Protein AF-A0A662SHV4-F1 (afdb_monomer)

Mean predicted aligned error: 4.98 Å

Secondary structure (DSSP, 8-state):
--HHHHHHHHHHHHHHHHHHHHHHHHHHHHHHHHHHHHHHHHHHHHHHHTT---HHHHHHHHHHHHHHHHHHHHHHHHHHHHHHHHHHHHHHHHHHHHHHHHTT-

pLDDT: mean 92.91, std 10.61, range [48.28, 98.62]

Sequence (105 aa):
MSGDFEVEVKKFEARFERFMDKEKDFTQALEKCVRELKEICSELNKMRAEASQSEQKIVELRLRVLKAFNNIFLKESEVEHEKSHLLESYGLLLLALEESFKLKQ

Radius of gyration: 23.52 Å; Cα contacts (8 Å, |Δi|>4): 52; chains: 1; bounding box: 50×15×68 Å

Structure (mmCIF, N/CA/C/O backbone):
data_AF-A0A662SHV4-F1
#
_entry.id   AF-A0A662SHV4-F1
#
loop_
_atom_site.group_PDB
_atom_site.id
_atom_site.type_symbol
_atom_site.label_atom_id
_atom_site.label_alt_id
_atom_site.label_comp_id
_atom_site.label_asym_id
_atom_site.label_entity_id
_atom_site.label_seq_id
_atom_site.pdbx_PDB_ins_code
_atom_site.Cartn_x
_atom_site.Cartn_y
_atom_site.Cartn_z
_atom_site.occupancy
_atom_site.B_iso_or_equiv
_atom_site.auth_seq_id
_atom_site.auth_comp_id
_atom_site.auth_asym_id
_atom_site.auth_atom_id
_atom_site.pdbx_PDB_model_num
ATOM 1 N N . MET A 1 1 ? 25.060 -1.638 -30.914 1.00 48.28 1 MET A N 1
ATOM 2 C CA . MET A 1 1 ? 24.620 -2.317 -29.679 1.00 48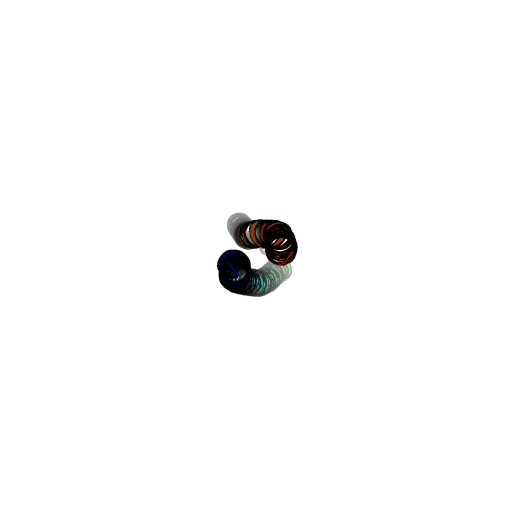.28 1 MET A CA 1
ATOM 3 C C . MET A 1 1 ? 23.323 -1.678 -29.211 1.00 48.28 1 MET A C 1
ATOM 5 O O . MET A 1 1 ? 23.347 -0.727 -28.456 1.00 48.28 1 MET A O 1
ATOM 9 N N . SER A 1 2 ? 22.186 -2.164 -29.702 1.00 50.41 2 SER A N 1
ATOM 10 C CA . SER A 1 2 ? 20.843 -1.786 -29.231 1.00 50.41 2 SER A CA 1
ATOM 11 C C . SER A 1 2 ? 20.444 -2.492 -27.922 1.00 50.41 2 SER A C 1
ATOM 13 O O . SER A 1 2 ? 19.294 -2.399 -27.511 1.00 50.41 2 SER A O 1
ATOM 15 N N . GLY A 1 3 ? 21.371 -3.242 -27.310 1.00 59.19 3 GLY A N 1
ATOM 16 C CA . GLY A 1 3 ? 21.105 -4.123 -26.173 1.00 59.19 3 GLY A CA 1
ATOM 17 C C . GLY A 1 3 ? 20.898 -3.386 -24.855 1.00 59.19 3 GLY A C 1
ATOM 18 O O . GLY A 1 3 ? 20.105 -3.848 -24.046 1.00 59.19 3 GLY A O 1
ATOM 19 N N . ASP A 1 4 ? 21.533 -2.229 -24.658 1.00 79.19 4 ASP A N 1
ATOM 20 C CA . ASP A 1 4 ? 21.484 -1.543 -23.361 1.00 79.19 4 ASP A CA 1
ATOM 21 C C . ASP A 1 4 ? 20.103 -0.938 -23.080 1.00 79.19 4 ASP A C 1
ATOM 23 O O . ASP A 1 4 ? 19.572 -1.112 -21.987 1.00 79.19 4 ASP A O 1
ATOM 27 N N . PHE A 1 5 ? 19.445 -0.341 -24.081 1.00 92.38 5 PHE A N 1
ATOM 28 C CA . PHE A 1 5 ? 18.088 0.184 -23.896 1.00 92.38 5 PHE A CA 1
ATOM 29 C C . PHE A 1 5 ? 17.055 -0.927 -23.662 1.00 92.38 5 PHE A C 1
ATOM 31 O O . PHE A 1 5 ? 16.245 -0.825 -22.747 1.00 92.38 5 PHE A O 1
ATOM 38 N N . GLU A 1 6 ? 17.096 -2.019 -24.435 1.00 94.38 6 GLU A N 1
ATOM 39 C CA . GLU A 1 6 ? 16.171 -3.145 -24.232 1.00 94.38 6 GLU A CA 1
ATOM 40 C C . GLU A 1 6 ? 16.377 -3.815 -22.860 1.00 94.38 6 GLU A C 1
ATOM 42 O O . GLU A 1 6 ? 15.415 -4.235 -22.215 1.00 94.38 6 GLU A O 1
ATOM 47 N N . VAL A 1 7 ? 17.625 -3.888 -22.382 1.00 94.56 7 VAL A N 1
ATOM 48 C CA . VAL A 1 7 ? 17.947 -4.388 -21.039 1.00 94.56 7 VAL A CA 1
ATOM 49 C C . VAL A 1 7 ? 17.380 -3.471 -19.957 1.00 94.56 7 VAL A C 1
ATOM 51 O O . VAL A 1 7 ? 16.758 -3.971 -19.018 1.00 94.56 7 VAL A O 1
ATOM 54 N N . GLU A 1 8 ? 17.550 -2.153 -20.078 1.00 95.94 8 GLU A N 1
ATOM 55 C CA . GLU A 1 8 ? 16.984 -1.208 -19.110 1.00 95.94 8 GLU A CA 1
ATOM 56 C C . GLU A 1 8 ? 15.447 -1.210 -19.126 1.00 95.94 8 GLU A C 1
ATOM 58 O O . GLU A 1 8 ? 14.836 -1.144 -18.059 1.00 95.94 8 GLU A O 1
ATOM 63 N N . VAL A 1 9 ? 14.805 -1.407 -20.286 1.00 97.06 9 VAL A N 1
ATOM 64 C CA . VAL A 1 9 ? 13.344 -1.606 -20.374 1.00 97.06 9 VAL A CA 1
ATOM 65 C C . VAL A 1 9 ? 12.907 -2.844 -19.586 1.00 97.06 9 VAL A C 1
ATOM 67 O O . VAL A 1 9 ? 12.021 -2.736 -18.743 1.00 97.06 9 VAL A O 1
ATOM 70 N N . LYS A 1 10 ? 13.569 -3.995 -19.759 1.00 96.94 10 LYS A N 1
ATOM 71 C CA . LYS A 1 10 ? 13.236 -5.221 -19.000 1.00 96.94 10 LYS A CA 1
ATOM 72 C C . LYS A 1 10 ? 13.439 -5.056 -17.492 1.00 96.94 10 LYS A C 1
ATOM 74 O O . LYS A 1 10 ? 12.663 -5.574 -16.690 1.00 96.94 10 LYS A O 1
ATOM 79 N N . LYS A 1 11 ? 14.484 -4.332 -17.074 1.00 96.25 11 LYS A N 1
ATOM 80 C CA . LYS A 1 11 ? 14.708 -4.013 -15.652 1.00 96.25 11 LYS A CA 1
ATOM 81 C C . LYS A 1 11 ? 13.610 -3.107 -15.105 1.00 96.25 11 LYS A C 1
ATOM 83 O O . LYS A 1 11 ? 13.161 -3.327 -13.978 1.00 96.25 11 LYS A O 1
ATOM 88 N N . PHE A 1 12 ? 13.191 -2.112 -15.885 1.00 97.69 12 PHE A N 1
ATOM 89 C CA . PHE A 1 12 ? 12.087 -1.229 -15.536 1.00 97.69 12 PHE A CA 1
ATOM 90 C C . PHE A 1 12 ? 10.779 -2.005 -15.370 1.00 97.69 12 PHE A C 1
ATOM 92 O O . PHE A 1 12 ? 10.136 -1.856 -14.336 1.00 97.69 12 PHE A O 1
ATOM 99 N N . GLU A 1 13 ? 10.433 -2.883 -16.315 1.00 98.25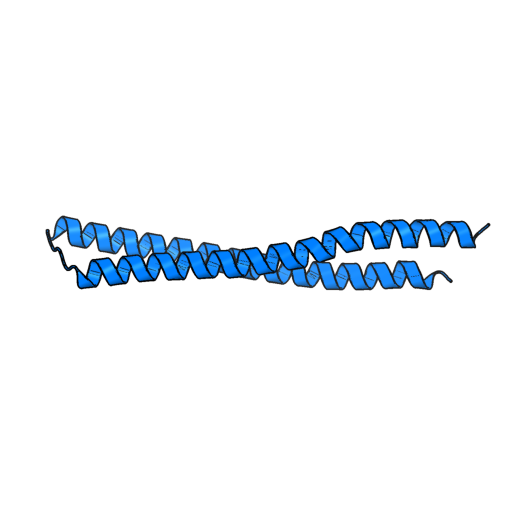 13 GLU A N 1
ATOM 100 C CA . GLU A 1 13 ? 9.249 -3.749 -16.228 1.00 98.25 13 GLU A CA 1
ATOM 101 C C . GLU A 1 13 ? 9.254 -4.562 -14.927 1.00 98.25 13 GLU A C 1
ATOM 103 O O . GLU A 1 13 ? 8.305 -4.494 -14.148 1.00 98.25 13 GLU A O 1
ATOM 108 N N . ALA A 1 14 ? 10.369 -5.229 -14.611 1.00 97.88 14 ALA A N 1
ATOM 109 C CA . ALA A 1 14 ? 10.485 -6.011 -13.381 1.00 97.88 14 ALA A CA 1
ATOM 110 C C . ALA A 1 14 ? 10.391 -5.155 -12.100 1.00 97.88 14 ALA A C 1
ATOM 112 O O . ALA A 1 14 ? 9.887 -5.617 -11.076 1.00 97.88 14 ALA A O 1
ATOM 113 N N . ARG A 1 15 ? 10.912 -3.919 -12.115 1.00 98.06 15 ARG A N 1
ATOM 114 C CA . ARG A 1 15 ? 10.772 -2.963 -10.997 1.00 98.06 15 ARG A CA 1
ATOM 115 C C . 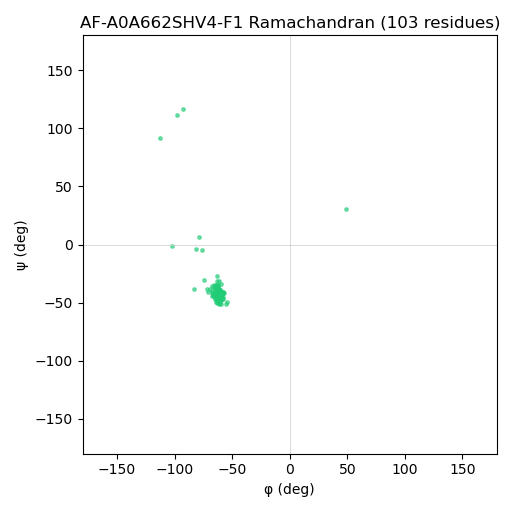ARG A 1 15 ? 9.326 -2.478 -10.867 1.00 98.06 15 ARG A C 1
ATOM 117 O O . ARG A 1 15 ? 8.833 -2.346 -9.751 1.00 98.06 15 ARG A O 1
ATOM 124 N N . PHE A 1 16 ? 8.641 -2.259 -11.987 1.00 98.44 16 PHE A N 1
ATOM 125 C CA . PHE A 1 16 ? 7.249 -1.818 -12.020 1.00 98.44 16 PHE A CA 1
ATOM 126 C C . PHE A 1 16 ? 6.303 -2.887 -11.484 1.00 98.44 16 PHE A C 1
ATOM 128 O O . PHE A 1 16 ? 5.456 -2.579 -10.650 1.00 98.44 16 PHE A O 1
ATOM 135 N N . GLU A 1 17 ? 6.500 -4.146 -11.872 1.00 98.44 17 GLU A N 1
ATOM 136 C CA . GLU A 1 17 ? 5.740 -5.270 -11.318 1.00 98.44 17 GLU A CA 1
ATOM 137 C C . GLU A 1 17 ? 5.900 -5.365 -9.795 1.00 98.44 17 GLU A C 1
ATOM 139 O O . GLU A 1 17 ? 4.903 -5.423 -9.077 1.00 98.44 17 GLU A O 1
ATOM 144 N N . ARG A 1 18 ? 7.136 -5.271 -9.279 1.00 98.38 18 ARG A N 1
ATOM 145 C CA . ARG A 1 18 ? 7.378 -5.279 -7.825 1.00 98.38 18 ARG A CA 1
ATOM 146 C C . ARG A 1 18 ? 6.701 -4.118 -7.107 1.00 98.38 18 ARG A C 1
ATOM 148 O O . ARG A 1 18 ? 6.098 -4.332 -6.060 1.00 98.38 18 ARG A O 1
ATOM 155 N N . PHE A 1 19 ? 6.780 -2.908 -7.658 1.00 98.56 19 PHE A N 1
ATOM 156 C CA . PHE A 1 19 ? 6.084 -1.750 -7.101 1.00 98.56 19 PHE A CA 1
ATOM 157 C C . PHE A 1 19 ? 4.570 -1.985 -7.032 1.00 98.56 19 PHE A C 1
ATOM 159 O O . PHE A 1 19 ? 3.968 -1.770 -5.982 1.00 98.56 19 PHE A O 1
ATOM 166 N N . MET A 1 20 ? 3.965 -2.489 -8.111 1.00 98.62 20 MET A N 1
ATOM 167 C CA . MET A 1 20 ? 2.530 -2.781 -8.158 1.00 98.62 20 MET A CA 1
ATOM 168 C C . MET A 1 20 ? 2.117 -3.851 -7.140 1.00 98.62 20 MET A C 1
ATOM 170 O O . MET A 1 20 ? 1.073 -3.714 -6.497 1.00 98.62 20 MET A O 1
ATOM 174 N N . ASP A 1 21 ? 2.938 -4.884 -6.946 1.00 98.50 21 ASP A N 1
ATOM 175 C CA . ASP A 1 21 ? 2.705 -5.896 -5.913 1.00 98.50 21 ASP A CA 1
ATOM 176 C C . ASP A 1 21 ? 2.747 -5.286 -4.504 1.00 98.50 21 ASP A C 1
ATOM 178 O O . ASP A 1 21 ? 1.873 -5.563 -3.678 1.00 98.50 21 ASP A O 1
ATOM 182 N N . LYS A 1 22 ? 3.709 -4.395 -4.228 1.00 98.50 22 LYS A N 1
ATOM 183 C CA . LYS A 1 22 ? 3.802 -3.700 -2.935 1.00 98.50 22 LYS A CA 1
ATOM 184 C C . LYS A 1 22 ? 2.660 -2.721 -2.695 1.00 98.50 22 LYS A C 1
ATOM 186 O O . LYS A 1 22 ? 2.124 -2.689 -1.589 1.00 98.50 22 LYS A O 1
ATOM 191 N N . GLU A 1 23 ? 2.235 -1.980 -3.713 1.00 98.44 23 GLU A N 1
ATOM 192 C CA . GLU A 1 23 ? 1.059 -1.100 -3.645 1.00 98.44 23 GLU A CA 1
ATOM 193 C C . GLU A 1 23 ? -0.220 -1.886 -3.335 1.00 98.44 23 GLU A C 1
ATOM 195 O O . GLU A 1 23 ? -1.061 -1.467 -2.530 1.00 98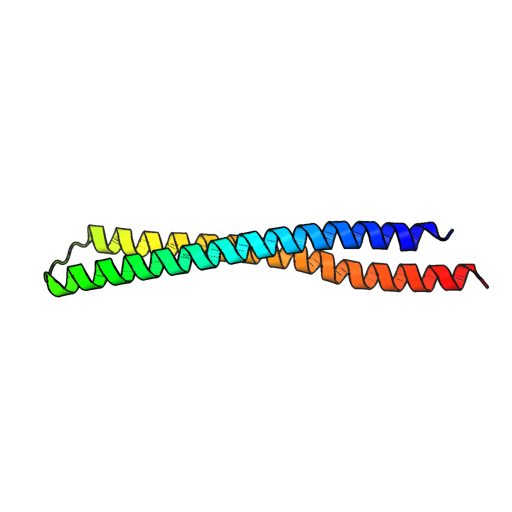.44 23 GLU A O 1
ATOM 200 N N . LYS A 1 24 ? -0.361 -3.080 -3.920 1.00 98.62 24 LYS A N 1
ATOM 201 C CA . LYS A 1 24 ? -1.476 -3.982 -3.623 1.00 98.62 24 LYS A CA 1
ATOM 202 C C . LYS A 1 24 ? -1.435 -4.471 -2.174 1.00 98.62 24 LYS A C 1
ATOM 204 O O . LYS A 1 24 ? -2.464 -4.412 -1.496 1.00 98.62 24 LYS A O 1
ATOM 209 N N . ASP A 1 25 ? -0.276 -4.911 -1.686 1.00 98.38 25 ASP A N 1
ATOM 210 C CA . ASP A 1 25 ? -0.090 -5.316 -0.284 1.00 98.38 25 ASP A CA 1
ATOM 211 C C . ASP A 1 25 ? -0.415 -4.166 0.685 1.00 98.38 25 ASP A C 1
ATOM 213 O O . ASP A 1 25 ? -1.088 -4.363 1.703 1.00 98.38 25 ASP A O 1
ATOM 217 N N . PHE A 1 26 ? 0.024 -2.948 0.359 1.00 98.62 26 PHE A N 1
ATOM 218 C CA . PHE A 1 26 ? -0.262 -1.743 1.132 1.00 98.62 26 PHE A CA 1
ATOM 219 C C . PHE A 1 26 ? -1.758 -1.416 1.159 1.00 98.62 26 PHE A C 1
ATOM 221 O O . PHE A 1 26 ? -2.329 -1.210 2.234 1.00 98.62 26 PHE A O 1
ATOM 228 N N . THR A 1 27 ? -2.425 -1.469 0.006 1.00 98.56 27 THR A N 1
ATOM 229 C CA . THR A 1 27 ? -3.876 -1.262 -0.099 1.00 98.56 27 THR A CA 1
ATOM 230 C C . THR A 1 27 ? -4.641 -2.269 0.764 1.00 98.56 27 THR A C 1
ATOM 232 O O . THR A 1 27 ? -5.521 -1.893 1.539 1.00 98.56 27 THR A O 1
ATOM 235 N N . GLN A 1 28 ? -4.261 -3.549 0.720 1.00 98.38 28 GLN A N 1
ATOM 236 C CA . GLN A 1 28 ? -4.869 -4.585 1.561 1.00 98.38 28 GLN A CA 1
ATOM 237 C C . GLN A 1 28 ? -4.636 -4.339 3.060 1.00 98.38 28 GLN A C 1
ATOM 239 O O . GLN A 1 28 ? -5.534 -4.570 3.880 1.00 98.38 28 GLN A O 1
ATOM 244 N N . ALA A 1 29 ? -3.449 -3.853 3.438 1.00 98.19 29 ALA A N 1
ATOM 245 C CA . ALA A 1 29 ? -3.140 -3.477 4.814 1.00 98.19 29 ALA A CA 1
ATOM 246 C C . ALA A 1 29 ? -4.002 -2.297 5.296 1.00 98.19 29 ALA A C 1
ATOM 248 O O . ALA A 1 29 ? -4.526 -2.348 6.414 1.00 98.19 29 ALA A O 1
ATOM 249 N N . LEU A 1 30 ? -4.215 -1.280 4.452 1.00 98.44 30 LEU A N 1
ATOM 250 C CA . LEU A 1 30 ? -5.112 -0.156 4.734 1.00 98.44 30 LEU A CA 1
ATOM 251 C C . LEU A 1 30 ? -6.557 -0.621 4.927 1.00 98.44 30 LEU A C 1
ATOM 253 O O . LEU A 1 30 ? -7.186 -0.284 5.931 1.00 98.44 30 LEU A O 1
ATOM 257 N N . GLU A 1 31 ? -7.077 -1.445 4.018 1.00 98.31 31 GLU A N 1
ATOM 258 C CA . GLU A 1 31 ? -8.431 -1.993 4.134 1.00 98.31 31 GLU A CA 1
ATOM 259 C C . GLU A 1 31 ? -8.622 -2.784 5.433 1.00 98.31 31 GLU A C 1
ATOM 261 O O . GLU A 1 31 ? -9.655 -2.665 6.102 1.00 98.31 31 GLU A O 1
ATOM 266 N N . LYS A 1 32 ? -7.623 -3.590 5.811 1.00 97.19 32 LYS A N 1
ATOM 267 C CA . LYS A 1 32 ? -7.638 -4.337 7.071 1.00 97.19 32 LYS A CA 1
ATOM 268 C C . LYS A 1 32 ? -7.634 -3.398 8.275 1.00 97.19 32 LYS A C 1
ATOM 270 O O . LYS A 1 32 ? -8.449 -3.596 9.172 1.00 97.19 32 LYS A O 1
ATOM 275 N N . CYS A 1 33 ? -6.793 -2.367 8.277 1.00 97.94 33 CYS A N 1
ATOM 276 C CA . CYS A 1 33 ? -6.775 -1.372 9.346 1.00 97.94 33 CYS A CA 1
ATOM 277 C C . CYS A 1 33 ? -8.130 -0.665 9.484 1.00 97.94 33 CYS A C 1
ATOM 279 O O . CYS A 1 33 ? -8.653 -0.553 10.589 1.00 97.94 33 CYS A O 1
ATOM 281 N N . VAL A 1 34 ? -8.766 -0.269 8.376 1.00 98.19 34 VAL A N 1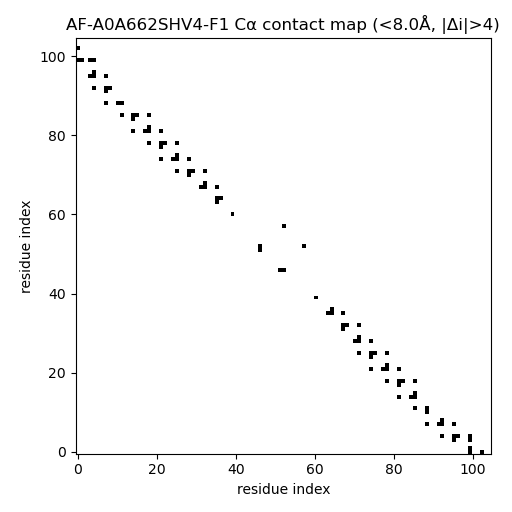
ATOM 282 C CA . VAL A 1 34 ? -10.107 0.340 8.410 1.00 98.19 34 VAL A CA 1
ATOM 283 C C . VAL A 1 34 ? -11.133 -0.601 9.048 1.00 98.19 34 VAL A C 1
ATOM 285 O O . VAL A 1 34 ? -11.968 -0.147 9.833 1.00 98.19 34 VAL A O 1
ATOM 288 N N . ARG A 1 35 ? -11.086 -1.905 8.742 1.00 97.75 35 ARG A N 1
ATOM 289 C CA . ARG A 1 35 ? -11.950 -2.901 9.400 1.00 97.75 35 ARG A CA 1
ATOM 290 C C . ARG A 1 35 ? -11.668 -2.989 10.901 1.00 97.75 35 ARG A C 1
ATOM 292 O O . ARG A 1 35 ? -12.607 -2.890 11.685 1.00 97.75 35 ARG A O 1
ATOM 299 N N . GLU A 1 36 ? -10.401 -3.080 11.298 1.00 96.88 36 GLU A N 1
ATOM 300 C CA . GLU A 1 36 ? -10.008 -3.132 12.713 1.00 96.88 36 GLU A CA 1
ATOM 301 C C . GLU A 1 36 ? -10.442 -1.874 13.480 1.00 96.88 36 GLU A C 1
ATOM 303 O O . GLU A 1 36 ? -10.989 -1.978 14.576 1.00 96.88 36 GLU A O 1
ATOM 308 N N . LEU A 1 37 ? -10.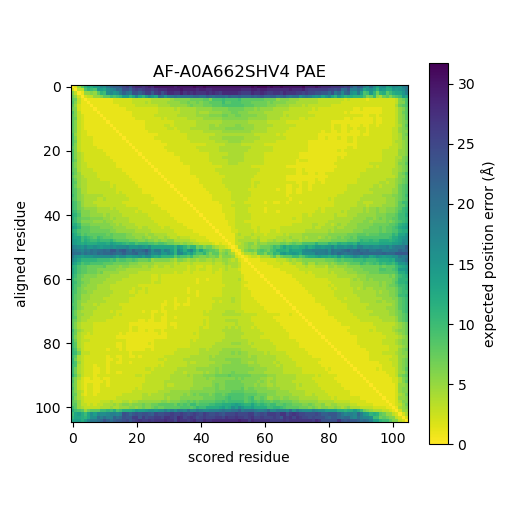288 -0.682 12.898 1.00 97.44 37 LEU A N 1
ATOM 309 C CA . LEU A 1 37 ? -10.737 0.567 13.515 1.00 97.44 37 LEU A CA 1
ATOM 310 C C . LEU A 1 37 ? -12.260 0.609 13.688 1.00 97.44 37 LEU A C 1
ATOM 312 O O . LEU A 1 37 ? -12.740 1.046 14.733 1.00 97.44 37 LEU A O 1
ATOM 316 N N . LYS A 1 38 ? -13.032 0.112 12.712 1.00 97.94 38 LYS A N 1
ATOM 317 C CA . LYS A 1 38 ? -14.498 0.004 12.832 1.00 97.94 38 LYS A CA 1
ATOM 318 C C . LYS A 1 38 ? -14.914 -0.936 13.964 1.00 97.94 38 LYS A C 1
ATOM 320 O O . LYS A 1 38 ? -15.827 -0.604 14.722 1.00 97.94 38 LYS A O 1
ATOM 325 N N . GLU A 1 39 ? -14.244 -2.078 14.105 1.00 97.19 39 GLU A N 1
ATOM 326 C CA . GLU A 1 39 ? -14.475 -3.008 15.217 1.00 97.19 39 GLU A CA 1
ATOM 327 C C . GLU A 1 39 ? -14.162 -2.353 16.565 1.00 97.19 39 GLU A C 1
ATOM 329 O O . GLU A 1 39 ? -14.993 -2.382 17.473 1.00 97.19 39 GLU A O 1
ATOM 334 N N . ILE A 1 40 ? -13.016 -1.676 16.669 1.00 95.88 40 ILE A N 1
ATOM 335 C CA . ILE A 1 40 ? -12.605 -0.948 17.875 1.00 95.88 40 ILE A CA 1
ATOM 336 C C . ILE A 1 40 ? -13.628 0.139 18.230 1.00 95.88 40 ILE A C 1
ATOM 338 O O . ILE A 1 40 ? -14.026 0.248 19.389 1.00 95.88 40 ILE A O 1
ATOM 342 N N . CYS A 1 41 ? -14.128 0.902 17.251 1.00 95.44 41 CYS A N 1
ATOM 343 C CA . CYS A 1 41 ? -15.213 1.861 17.471 1.00 95.44 41 CYS A CA 1
ATOM 344 C C . CYS A 1 41 ? -16.480 1.184 18.013 1.00 95.44 41 CYS A C 1
ATOM 346 O O . CYS A 1 41 ? -17.104 1.704 18.940 1.00 95.44 41 CYS A O 1
ATOM 348 N N . SER A 1 42 ? -16.859 0.021 17.473 1.00 95.56 42 SER A N 1
ATOM 349 C CA . SER A 1 42 ? -18.006 -0.732 17.986 1.00 95.56 42 SER A CA 1
ATOM 350 C C . SER A 1 42 ? -17.794 -1.191 19.429 1.00 95.56 42 SER A C 1
ATOM 352 O O . SER A 1 42 ? -18.740 -1.139 20.215 1.00 95.56 42 SER A O 1
ATOM 354 N N . GLU A 1 43 ? -16.595 -1.645 19.786 1.00 94.31 43 GLU A N 1
ATOM 355 C CA . GLU A 1 43 ? -16.276 -2.072 21.150 1.00 94.31 43 GLU A CA 1
ATOM 356 C C . GLU A 1 43 ? -16.297 -0.900 22.135 1.00 94.31 43 GLU A C 1
ATOM 358 O O . GLU A 1 43 ? -16.913 -1.005 23.196 1.00 94.31 43 GLU A O 1
ATOM 363 N N . LEU A 1 44 ? -15.716 0.243 21.759 1.00 92.38 44 LEU A N 1
ATOM 364 C CA . LEU A 1 44 ? -15.746 1.466 22.565 1.00 92.38 44 LEU A CA 1
ATOM 365 C C . LEU A 1 44 ? -17.178 1.965 22.801 1.00 92.38 44 LEU A C 1
ATOM 367 O O . LEU A 1 44 ? -17.506 2.402 23.906 1.00 92.38 44 LEU A O 1
ATOM 371 N N . ASN A 1 45 ? -18.045 1.878 21.789 1.00 93.06 45 ASN A N 1
ATOM 372 C CA . ASN A 1 45 ? -19.452 2.256 21.921 1.00 93.06 45 ASN A CA 1
ATOM 373 C C . ASN A 1 45 ? -20.205 1.345 22.899 1.00 93.06 45 ASN A C 1
ATOM 375 O O . ASN A 1 45 ? -20.978 1.849 23.713 1.00 93.06 45 ASN A O 1
ATOM 379 N N . LYS A 1 46 ? -19.952 0.028 22.869 1.00 92.62 46 LYS A N 1
ATOM 380 C CA . LYS A 1 46 ? -20.535 -0.921 23.835 1.00 92.62 46 LYS A CA 1
ATOM 381 C C . LYS A 1 46 ? -20.077 -0.621 25.259 1.00 92.62 46 LYS A C 1
ATOM 383 O O . LYS A 1 46 ? -20.914 -0.473 26.141 1.00 92.62 46 LYS A O 1
ATOM 388 N N . MET A 1 47 ? -18.774 -0.418 25.458 1.00 91.75 47 MET A N 1
ATOM 389 C CA . MET A 1 47 ? -18.222 -0.065 26.772 1.00 91.75 47 MET A CA 1
ATOM 390 C C . MET A 1 47 ? -18.841 1.221 27.333 1.00 91.75 47 MET A C 1
ATOM 392 O O . MET A 1 47 ? -19.177 1.297 28.512 1.00 91.75 47 MET A O 1
ATOM 396 N N . ARG A 1 48 ? -19.052 2.227 26.474 1.00 89.38 48 ARG A N 1
ATOM 397 C CA . ARG A 1 48 ? -19.725 3.473 26.860 1.00 89.38 48 ARG A CA 1
ATOM 398 C C . ARG A 1 48 ? -21.184 3.242 27.258 1.00 89.38 48 ARG A C 1
ATOM 400 O O . ARG A 1 48 ? -21.619 3.806 28.256 1.00 89.38 48 ARG A O 1
ATOM 407 N N . ALA A 1 49 ? -21.926 2.446 26.488 1.00 91.19 49 ALA A N 1
ATOM 408 C CA . ALA A 1 49 ? -23.335 2.154 26.756 1.00 91.19 49 ALA A CA 1
ATOM 409 C C . ALA A 1 49 ? -23.531 1.352 28.053 1.00 91.19 49 ALA A C 1
ATOM 411 O O . ALA A 1 49 ? -24.481 1.591 28.789 1.00 91.19 49 ALA A O 1
ATOM 412 N N . GLU A 1 50 ? -22.609 0.439 28.348 1.00 93.00 50 GLU A N 1
ATOM 413 C CA . GLU A 1 50 ? -22.617 -0.393 29.556 1.00 93.00 50 GLU A CA 1
ATOM 414 C C . GLU A 1 50 ? -22.051 0.328 30.792 1.00 93.00 50 GLU A C 1
ATOM 416 O O . GLU A 1 50 ? -22.023 -0.255 31.874 1.00 93.00 50 GLU A O 1
ATOM 421 N N . ALA A 1 51 ? -21.554 1.565 30.640 1.00 84.56 51 ALA A N 1
ATOM 422 C CA . ALA A 1 51 ? -20.747 2.265 31.643 1.00 84.56 51 ALA A CA 1
ATOM 423 C C . ALA A 1 51 ? -19.591 1.397 32.193 1.00 84.56 51 ALA A C 1
ATOM 425 O O . ALA A 1 51 ? -19.170 1.545 33.342 1.00 84.56 51 ALA A O 1
ATOM 426 N N . SER A 1 52 ? -19.069 0.484 31.365 1.00 78.50 52 SER A N 1
ATOM 427 C CA . SER A 1 52 ? -18.037 -0.474 31.743 1.00 78.50 52 SER A CA 1
ATOM 428 C C . SER A 1 52 ? -16.651 0.095 31.429 1.00 78.50 52 SER A C 1
ATOM 430 O O . SER A 1 52 ? -16.288 0.365 30.283 1.00 78.50 52 SER A O 1
ATOM 432 N N . GLN A 1 53 ? -15.850 0.305 32.474 1.00 75.75 53 GLN A N 1
ATOM 433 C CA . GLN A 1 53 ? -14.470 0.774 32.358 1.00 75.75 53 GLN A CA 1
ATOM 434 C C . GLN A 1 53 ? -13.519 -0.333 32.808 1.00 75.75 53 GLN A C 1
ATOM 436 O O . GLN A 1 53 ? -13.194 -0.462 33.982 1.00 75.75 53 GLN A O 1
ATOM 441 N N . SER A 1 54 ? -13.084 -1.154 31.852 1.00 88.25 54 SER A N 1
ATOM 442 C CA . SER A 1 54 ? -11.991 -2.104 32.066 1.00 88.25 54 SER A CA 1
ATOM 443 C C . SER A 1 54 ? -10.700 -1.492 31.538 1.00 88.25 54 SER A C 1
ATOM 445 O O . SER A 1 54 ? -10.536 -1.322 30.328 1.00 88.25 54 SER A O 1
ATOM 447 N N . GLU A 1 55 ? -9.783 -1.162 32.445 1.00 88.38 55 GLU A N 1
ATOM 448 C CA . GLU A 1 55 ? -8.462 -0.632 32.097 1.00 88.38 55 GLU A CA 1
ATOM 449 C C . GLU A 1 55 ? -7.698 -1.599 31.183 1.00 88.38 55 GLU A C 1
ATOM 451 O O . GLU A 1 55 ? -7.153 -1.186 30.159 1.00 88.38 55 GLU A O 1
ATOM 456 N N . GLN A 1 56 ? -7.771 -2.902 31.473 1.00 91.94 56 GLN A N 1
ATOM 457 C CA . GLN A 1 56 ? -7.175 -3.944 30.639 1.00 91.94 56 GLN A CA 1
ATOM 458 C C . GLN A 1 56 ? -7.737 -3.929 29.211 1.00 91.94 56 GLN A C 1
ATOM 460 O O . GLN A 1 56 ? -6.970 -3.909 28.249 1.00 91.94 56 GLN A O 1
ATOM 465 N N . LYS A 1 57 ? -9.063 -3.847 29.053 1.00 91.44 57 LYS A N 1
ATOM 466 C CA . LYS A 1 57 ? -9.688 -3.798 27.725 1.00 91.44 57 LYS A CA 1
ATOM 467 C C . LYS A 1 57 ? -9.311 -2.533 26.950 1.00 91.44 57 LYS A C 1
ATOM 469 O O . LYS A 1 57 ? -9.085 -2.584 25.745 1.00 91.44 57 LYS A O 1
ATOM 474 N N . ILE A 1 58 ? -9.186 -1.392 27.631 1.00 91.31 58 ILE A N 1
ATOM 475 C CA . ILE A 1 58 ? -8.716 -0.143 27.011 1.00 91.31 58 ILE A CA 1
ATOM 476 C C . ILE A 1 58 ? -7.275 -0.297 26.509 1.00 91.31 58 ILE A C 1
ATOM 478 O O . ILE A 1 58 ? -6.967 0.131 25.394 1.00 91.31 58 ILE A O 1
ATOM 482 N N . VAL A 1 59 ? -6.394 -0.909 27.306 1.00 94.81 59 VAL A N 1
ATOM 483 C CA . VAL A 1 59 ? -5.006 -1.189 26.908 1.00 94.81 59 VAL A CA 1
ATOM 484 C C . VAL A 1 59 ? -4.961 -2.122 25.695 1.00 94.81 59 VAL A C 1
ATOM 486 O O . VAL A 1 59 ? -4.227 -1.844 24.747 1.00 94.81 59 VAL A O 1
ATOM 489 N N . GLU A 1 60 ? -5.785 -3.170 25.668 1.00 95.75 60 GLU A N 1
ATOM 490 C CA . GLU A 1 60 ? -5.889 -4.095 24.532 1.00 95.75 60 GLU A CA 1
ATOM 491 C C . GLU A 1 60 ? -6.349 -3.391 23.248 1.00 95.75 60 GLU A C 1
ATOM 493 O O . GLU A 1 60 ? -5.732 -3.563 22.193 1.00 95.75 60 GLU A O 1
ATOM 498 N N . LEU A 1 61 ? -7.379 -2.542 23.329 1.00 95.50 61 LEU A N 1
ATOM 499 C CA . LEU A 1 61 ? -7.857 -1.755 22.188 1.00 95.50 61 LEU A CA 1
ATOM 500 C C . LEU A 1 61 ? -6.780 -0.796 21.670 1.00 95.50 61 LEU A C 1
ATOM 502 O O . LEU A 1 61 ? -6.541 -0.737 20.465 1.00 95.50 61 LEU A O 1
ATOM 506 N N . ARG A 1 62 ? -6.080 -0.089 22.566 1.00 95.69 62 ARG A N 1
ATOM 507 C CA . ARG A 1 62 ? -4.956 0.787 22.192 1.00 95.69 62 ARG A CA 1
ATOM 508 C C . ARG A 1 62 ? -3.843 0.008 21.498 1.00 95.69 62 ARG A C 1
ATOM 510 O O . ARG A 1 62 ? -3.344 0.451 20.467 1.00 95.69 62 ARG A O 1
ATOM 517 N N . LEU A 1 63 ? -3.480 -1.163 22.021 1.00 97.25 63 LEU A N 1
ATOM 518 C CA . LEU A 1 63 ? -2.458 -2.014 21.417 1.00 97.25 63 LEU A CA 1
ATOM 519 C C . LEU A 1 63 ? -2.872 -2.503 20.024 1.00 97.25 63 LEU A C 1
ATOM 521 O O . LEU A 1 63 ? -2.032 -2.544 19.126 1.00 97.25 63 LEU A O 1
ATOM 525 N N . ARG A 1 64 ? -4.151 -2.847 19.821 1.00 97.25 64 ARG A N 1
ATOM 526 C CA . ARG A 1 64 ? -4.680 -3.203 18.495 1.00 97.25 64 ARG A CA 1
ATOM 527 C C . ARG A 1 64 ? -4.530 -2.048 17.507 1.00 97.25 64 ARG A C 1
ATOM 529 O O . ARG A 1 64 ? -3.974 -2.268 16.438 1.00 97.25 64 ARG A O 1
ATOM 536 N N . VAL A 1 65 ? -4.916 -0.824 17.889 1.00 96.94 65 VAL A N 1
ATOM 537 C CA . VAL A 1 65 ? -4.708 0.377 17.053 1.00 96.94 65 VAL A CA 1
ATOM 538 C C . VAL A 1 65 ? -3.230 0.534 16.690 1.00 96.94 65 VAL A C 1
ATOM 540 O O . VAL A 1 65 ? -2.896 0.656 15.515 1.00 96.94 65 VAL A O 1
ATOM 543 N N . LEU A 1 66 ? -2.333 0.480 17.679 1.00 98.00 66 LEU A N 1
ATOM 544 C CA . LEU A 1 66 ? -0.894 0.636 17.447 1.00 98.00 66 LEU A CA 1
ATOM 545 C C . LEU A 1 66 ? -0.349 -0.413 16.469 1.00 98.00 66 LEU A C 1
ATOM 547 O O . LEU A 1 66 ? 0.424 -0.073 15.577 1.00 98.00 66 LEU A O 1
ATOM 551 N N . LYS A 1 67 ? -0.771 -1.675 16.597 1.00 97.50 67 LYS A N 1
ATOM 552 C CA . LYS A 1 67 ? -0.370 -2.752 15.679 1.00 97.50 67 LYS A CA 1
ATOM 553 C C . LYS A 1 67 ? -0.899 -2.531 14.261 1.00 97.50 67 LYS A C 1
ATOM 555 O O . LYS A 1 67 ? -0.146 -2.741 13.312 1.00 97.50 67 LYS A O 1
ATOM 560 N N . ALA A 1 68 ? -2.150 -2.090 14.122 1.00 96.19 68 ALA A N 1
ATOM 561 C CA . ALA A 1 68 ? -2.767 -1.805 12.829 1.00 96.19 68 ALA A CA 1
ATOM 562 C C . ALA A 1 68 ? -2.000 -0.710 12.074 1.00 96.19 68 ALA A C 1
ATOM 564 O O . ALA A 1 68 ? -1.609 -0.900 10.923 1.00 96.19 68 ALA A O 1
ATOM 565 N N . PHE A 1 69 ? -1.710 0.403 12.756 1.00 97.69 69 PHE A N 1
ATOM 566 C CA . PHE A 1 69 ? -0.940 1.508 12.184 1.00 97.69 69 PHE A CA 1
ATOM 567 C C . PHE A 1 69 ? 0.515 1.132 11.907 1.00 97.69 69 PHE A C 1
ATOM 569 O O . PHE A 1 69 ? 1.024 1.453 10.839 1.00 97.69 69 PHE A O 1
ATOM 576 N N . ASN A 1 70 ? 1.178 0.401 12.808 1.00 98.00 70 ASN A N 1
ATOM 577 C CA . ASN A 1 70 ? 2.546 -0.060 12.566 1.00 98.00 70 ASN A CA 1
ATOM 578 C C . ASN A 1 70 ? 2.641 -0.915 11.292 1.00 98.00 70 ASN A C 1
ATOM 580 O O . ASN A 1 70 ? 3.562 -0.750 10.500 1.00 98.00 70 ASN A O 1
ATOM 584 N N . ASN A 1 71 ? 1.664 -1.795 11.054 1.00 97.81 71 ASN A N 1
ATOM 585 C CA . ASN A 1 71 ? 1.631 -2.595 9.833 1.00 97.81 71 ASN A CA 1
ATOM 586 C C . ASN A 1 71 ? 1.448 -1.738 8.568 1.00 97.81 71 ASN A C 1
ATOM 588 O O . ASN A 1 71 ? 2.080 -2.029 7.558 1.00 97.81 71 ASN A O 1
ATOM 592 N N . ILE A 1 72 ? 0.627 -0.679 8.621 1.00 98.00 72 ILE A N 1
ATOM 593 C CA . ILE A 1 72 ? 0.503 0.287 7.515 1.00 98.00 72 ILE A CA 1
ATOM 594 C C . ILE A 1 72 ? 1.856 0.934 7.229 1.00 98.00 72 ILE A C 1
ATOM 596 O O . ILE A 1 72 ? 2.297 0.896 6.088 1.00 98.00 72 ILE A O 1
ATOM 600 N N . PHE A 1 73 ? 2.532 1.469 8.250 1.00 98.12 73 PHE A N 1
ATOM 601 C CA . PHE A 1 73 ? 3.810 2.162 8.061 1.00 98.12 73 PHE A CA 1
ATOM 602 C C . PHE A 1 73 ? 4.895 1.256 7.479 1.00 98.12 73 PHE A C 1
ATOM 604 O O . PHE A 1 73 ? 5.662 1.685 6.622 1.00 98.12 73 PHE A O 1
ATOM 611 N N . LEU A 1 74 ? 4.944 -0.012 7.897 1.00 98.38 74 LEU A N 1
ATOM 612 C CA . LEU A 1 74 ? 5.869 -0.982 7.311 1.00 98.38 74 LEU A CA 1
ATOM 613 C C . LEU A 1 74 ? 5.590 -1.193 5.817 1.00 98.38 74 LEU A C 1
ATOM 615 O O . LEU A 1 74 ? 6.521 -1.197 5.017 1.00 98.38 74 LEU A O 1
ATOM 619 N N . LYS A 1 75 ? 4.317 -1.324 5.426 1.00 98.38 75 LYS A N 1
ATOM 620 C CA . LYS A 1 75 ? 3.937 -1.521 4.020 1.00 98.38 75 LYS A CA 1
ATOM 621 C C . LYS A 1 75 ? 4.110 -0.274 3.164 1.00 98.38 75 LYS A C 1
ATOM 623 O O . LYS A 1 75 ? 4.600 -0.390 2.048 1.00 98.38 75 LYS A O 1
ATOM 628 N N . GLU A 1 76 ? 3.811 0.900 3.700 1.00 98.31 76 GLU A N 1
ATOM 629 C CA . GLU A 1 76 ? 4.099 2.176 3.043 1.00 98.31 76 GLU A CA 1
ATOM 630 C C . GLU A 1 76 ? 5.606 2.351 2.808 1.00 98.31 76 GLU A C 1
ATOM 632 O O . GLU A 1 76 ? 6.029 2.735 1.721 1.00 98.31 76 GLU A O 1
ATOM 637 N N . SER A 1 77 ? 6.438 1.981 3.789 1.00 98.44 77 SER A N 1
ATOM 638 C CA . SER A 1 77 ? 7.894 2.015 3.635 1.00 98.44 77 SER A CA 1
ATOM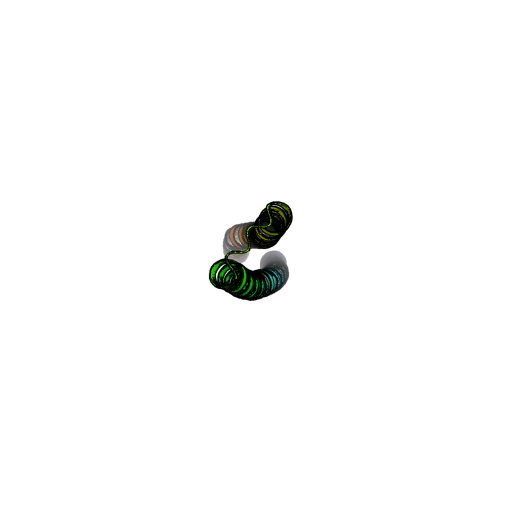 639 C C . SER A 1 77 ? 8.397 1.062 2.544 1.00 98.44 77 SER A C 1
ATOM 641 O O . SER A 1 77 ? 9.359 1.400 1.857 1.00 98.44 77 SER A O 1
ATOM 643 N N . GLU A 1 78 ? 7.792 -0.122 2.388 1.00 98.44 78 GLU A N 1
ATOM 644 C CA . GLU A 1 78 ? 8.115 -1.052 1.293 1.00 98.44 78 GLU A CA 1
ATOM 645 C C . GLU A 1 78 ? 7.739 -0.451 -0.075 1.00 98.44 78 GLU A C 1
ATOM 647 O O . GLU A 1 78 ? 8.523 -0.534 -1.020 1.00 98.44 78 GLU A O 1
ATOM 652 N N . VAL A 1 79 ? 6.572 0.193 -0.173 1.00 98.62 79 VAL A N 1
ATOM 653 C CA . VAL A 1 79 ? 6.108 0.878 -1.392 1.00 98.62 79 VAL A CA 1
ATOM 654 C C . VAL A 1 79 ? 7.046 2.015 -1.786 1.00 98.62 79 VAL A C 1
ATOM 656 O O . VAL A 1 79 ? 7.501 2.073 -2.928 1.00 98.62 79 VAL A O 1
ATOM 659 N N . GLU A 1 80 ? 7.381 2.900 -0.846 1.00 98.50 80 GLU A N 1
ATOM 660 C CA . GLU A 1 80 ? 8.284 4.025 -1.107 1.00 98.50 80 GLU A CA 1
ATOM 661 C C . GLU A 1 80 ? 9.692 3.546 -1.499 1.00 98.50 80 GLU A C 1
ATOM 663 O O . GLU A 1 80 ? 10.348 4.163 -2.342 1.00 98.50 80 GLU A O 1
ATOM 668 N N . HIS A 1 81 ? 10.140 2.399 -0.975 1.00 98.19 81 HIS A N 1
ATOM 669 C CA . HIS A 1 81 ? 11.395 1.782 -1.402 1.00 98.19 81 HIS A CA 1
ATOM 670 C C . HIS A 1 81 ? 11.368 1.358 -2.880 1.00 98.19 81 HIS A C 1
ATOM 672 O O . HIS A 1 81 ? 12.269 1.727 -3.636 1.00 98.19 81 HIS A O 1
ATOM 678 N N . GLU A 1 82 ? 10.335 0.634 -3.324 1.00 98.19 82 GLU A N 1
ATOM 679 C CA . GLU A 1 82 ? 10.215 0.229 -4.736 1.00 98.19 82 GLU A CA 1
ATOM 680 C C . GLU A 1 82 ? 9.978 1.429 -5.665 1.00 98.19 82 GLU A C 1
ATOM 682 O O . GLU A 1 82 ? 10.525 1.493 -6.768 1.00 98.19 82 GLU A O 1
ATOM 687 N N . LYS A 1 83 ? 9.230 2.437 -5.205 1.00 98.31 83 LYS A N 1
ATOM 688 C CA . LYS A 1 83 ? 9.023 3.694 -5.933 1.00 98.31 83 LYS A CA 1
ATOM 689 C C . LYS A 1 83 ? 10.330 4.449 -6.165 1.00 98.31 83 LYS A C 1
ATOM 691 O O . LYS A 1 83 ? 10.528 5.000 -7.246 1.00 98.31 83 LYS A O 1
ATOM 696 N N . SER A 1 84 ? 11.245 4.437 -5.195 1.00 98.19 84 SER A N 1
ATOM 697 C CA . SER A 1 84 ? 12.593 4.989 -5.369 1.00 98.19 84 SER A CA 1
ATOM 698 C C . SER A 1 84 ? 13.350 4.293 -6.511 1.00 98.19 84 SER A C 1
ATOM 700 O O . SER A 1 84 ? 13.907 4.964 -7.383 1.00 98.19 84 SER A O 1
ATOM 702 N N . HIS A 1 85 ? 13.289 2.956 -6.590 1.00 97.38 85 HIS A N 1
ATOM 703 C CA . HIS A 1 85 ? 13.890 2.198 -7.702 1.00 97.38 85 HIS A CA 1
ATOM 704 C C . HIS A 1 85 ? 13.248 2.525 -9.055 1.00 97.38 85 HIS A C 1
ATOM 706 O O . HIS A 1 85 ? 13.937 2.556 -10.080 1.00 97.38 85 HIS A O 1
ATOM 712 N N . LEU A 1 86 ? 11.938 2.786 -9.094 1.00 97.31 86 LEU A N 1
ATOM 713 C CA . LEU A 1 86 ? 11.270 3.249 -10.314 1.00 97.31 86 LEU A CA 1
ATOM 714 C C . LEU A 1 86 ? 11.769 4.620 -10.759 1.00 97.31 86 LEU A C 1
ATOM 716 O O . LEU A 1 86 ? 12.088 4.793 -11.935 1.00 97.31 86 LEU A O 1
ATOM 720 N N . LEU A 1 87 ? 11.893 5.566 -9.826 1.00 97.75 87 LEU A N 1
ATOM 721 C CA . LEU A 1 87 ? 12.412 6.901 -10.119 1.00 97.75 87 LEU A CA 1
ATOM 722 C C . LEU A 1 87 ? 13.840 6.847 -10.675 1.00 97.75 87 LEU A C 1
ATOM 724 O O . LEU A 1 87 ? 14.137 7.528 -11.656 1.00 97.75 87 LEU A O 1
ATOM 728 N N . GLU A 1 88 ? 14.701 5.999 -10.108 1.00 96.62 88 GLU A N 1
ATOM 729 C CA . GLU A 1 88 ? 16.047 5.760 -10.644 1.00 96.62 88 GLU A CA 1
ATOM 730 C C . GLU A 1 88 ? 15.993 5.202 -12.077 1.00 96.62 88 GLU A C 1
ATOM 732 O O . GLU A 1 88 ? 16.717 5.661 -12.964 1.00 96.62 88 GLU A O 1
ATOM 737 N N . SER A 1 89 ? 15.089 4.250 -12.330 1.00 96.50 89 SER A N 1
ATOM 738 C CA . SER A 1 89 ? 14.931 3.623 -13.649 1.00 96.50 89 SER A CA 1
ATOM 739 C C . SER A 1 89 ? 14.570 4.626 -14.740 1.00 96.50 89 SER A C 1
ATOM 741 O O . SER A 1 89 ? 15.017 4.469 -15.872 1.00 96.50 89 SER A O 1
ATOM 743 N N . TYR A 1 90 ? 13.800 5.671 -14.423 1.00 96.81 90 TYR A N 1
ATOM 744 C CA . TYR A 1 90 ? 13.456 6.707 -15.399 1.00 96.81 90 TYR A CA 1
ATOM 745 C C . TYR A 1 90 ? 14.703 7.404 -15.953 1.00 96.81 90 TYR A C 1
ATOM 747 O O . TYR A 1 90 ? 14.812 7.598 -17.162 1.00 96.81 90 TYR A O 1
ATOM 755 N N . GLY A 1 91 ? 15.665 7.735 -15.087 1.00 96.00 91 GLY A N 1
ATOM 756 C CA . GLY A 1 91 ? 16.927 8.342 -15.508 1.00 96.00 91 GLY A CA 1
ATOM 757 C C . GLY A 1 91 ? 17.774 7.397 -16.361 1.00 96.00 91 GLY A C 1
ATOM 758 O O . GLY A 1 91 ? 18.281 7.803 -17.405 1.00 96.00 91 GLY A O 1
ATOM 759 N N . LEU A 1 92 ? 17.877 6.128 -15.949 1.00 95.62 92 LEU A N 1
ATOM 760 C CA . LEU A 1 92 ? 18.629 5.103 -16.682 1.00 95.62 92 LEU A CA 1
ATOM 761 C C . LEU A 1 92 ? 18.042 4.837 -18.073 1.00 95.62 92 LEU A C 1
ATOM 763 O O . LEU A 1 92 ? 18.790 4.756 -19.043 1.00 95.62 92 LEU A O 1
ATOM 767 N N . LEU A 1 93 ? 16.714 4.774 -18.190 1.00 96.50 93 LEU A N 1
ATOM 768 C CA . LEU A 1 93 ? 16.028 4.609 -19.472 1.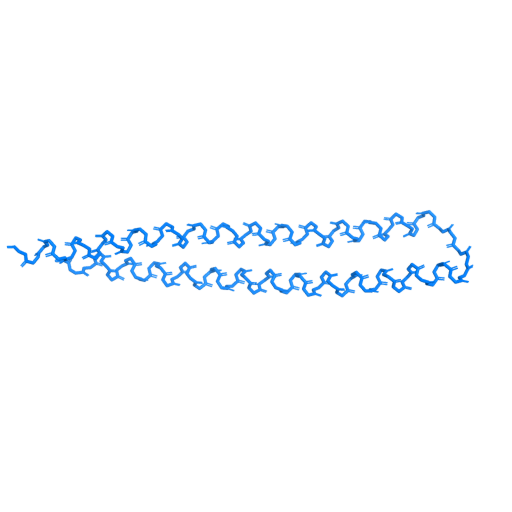00 96.50 93 LEU A CA 1
ATOM 769 C C . LEU A 1 93 ? 16.296 5.773 -20.423 1.00 96.50 93 LEU A C 1
ATOM 771 O O . LEU A 1 93 ? 16.598 5.544 -21.592 1.00 96.50 93 LEU A O 1
ATOM 775 N N . LEU A 1 94 ? 16.199 7.014 -19.934 1.00 95.56 94 LEU A N 1
ATOM 776 C CA . LEU A 1 94 ? 16.487 8.200 -20.743 1.00 95.56 94 LEU A CA 1
ATOM 777 C C . LEU A 1 94 ? 17.945 8.209 -21.211 1.00 95.56 94 LEU A C 1
ATOM 779 O O . LEU A 1 94 ? 18.208 8.463 -22.384 1.00 95.56 94 LEU A O 1
ATOM 783 N N . LEU A 1 95 ? 18.886 7.885 -20.319 1.00 94.25 95 LEU A N 1
ATOM 784 C CA . LEU A 1 95 ? 20.302 7.803 -20.665 1.00 94.25 95 LEU A CA 1
ATOM 785 C C . LEU A 1 95 ? 20.562 6.725 -21.727 1.00 94.25 95 LEU A C 1
ATOM 787 O O . LEU A 1 95 ? 21.160 7.023 -22.760 1.00 94.25 95 LEU A O 1
ATOM 791 N N . ALA A 1 96 ? 20.064 5.506 -21.511 1.00 94.06 96 ALA A N 1
ATOM 792 C CA . ALA A 1 96 ? 20.240 4.395 -22.441 1.00 94.06 96 ALA A CA 1
ATOM 793 C C . ALA A 1 96 ? 19.594 4.680 -23.810 1.00 94.06 96 ALA A C 1
ATOM 795 O O . ALA A 1 96 ? 20.131 4.294 -24.852 1.00 94.06 96 ALA A O 1
ATOM 796 N N . LEU A 1 97 ? 18.465 5.396 -23.829 1.00 93.00 97 LEU A N 1
ATOM 797 C CA . LEU A 1 97 ? 17.830 5.847 -25.063 1.00 93.00 97 LEU A CA 1
ATOM 798 C C . LEU A 1 97 ? 18.729 6.829 -25.828 1.00 93.00 97 LEU A C 1
ATOM 800 O O . LEU A 1 97 ? 18.980 6.622 -27.016 1.00 93.00 97 LEU A O 1
ATOM 804 N N 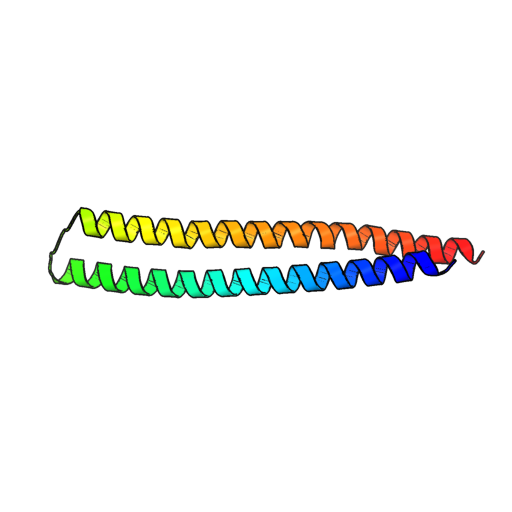. GLU A 1 98 ? 19.254 7.857 -25.159 1.00 93.38 98 GLU A N 1
ATOM 805 C CA . GLU A 1 98 ? 20.154 8.845 -25.771 1.00 93.38 98 GLU A CA 1
ATOM 806 C C . GLU A 1 98 ? 21.448 8.210 -26.303 1.00 93.38 98 GLU A C 1
ATOM 808 O O . GLU A 1 98 ? 21.899 8.505 -27.415 1.00 93.38 98 GLU A O 1
ATOM 813 N N . GLU A 1 99 ? 22.040 7.287 -25.548 1.00 90.50 99 GLU A N 1
ATOM 814 C CA . GLU A 1 99 ? 23.226 6.538 -25.973 1.00 90.50 99 GLU A CA 1
ATOM 815 C C . GLU A 1 99 ? 22.949 5.679 -27.215 1.00 90.50 99 GLU A C 1
ATOM 817 O O . GLU A 1 99 ? 23.790 5.599 -28.119 1.00 90.50 99 GLU A O 1
ATOM 822 N N . SER A 1 100 ? 21.740 5.118 -27.330 1.00 88.38 100 SER A N 1
ATOM 823 C CA . SER A 1 100 ? 21.332 4.337 -28.502 1.00 88.38 100 SER A CA 1
ATOM 824 C C . SER A 1 100 ? 21.289 5.156 -29.801 1.00 88.38 100 SER A C 1
ATOM 826 O O . SER A 1 100 ? 21.488 4.596 -30.885 1.00 88.38 100 SER A O 1
ATOM 828 N N . PHE A 1 101 ? 21.067 6.475 -29.711 1.00 86.62 101 PHE A N 1
ATOM 829 C CA . PHE A 1 101 ? 21.101 7.389 -30.856 1.00 86.62 101 PHE A CA 1
ATOM 830 C C . PHE A 1 101 ? 22.518 7.843 -31.204 1.00 86.62 101 PHE A C 1
ATOM 832 O O . PHE A 1 101 ? 22.852 7.920 -32.387 1.00 86.62 101 PHE A O 1
ATOM 839 N N . LYS A 1 102 ? 23.372 8.092 -30.201 1.00 79.44 102 LYS A N 1
ATOM 840 C CA . LYS A 1 102 ? 24.778 8.487 -30.415 1.00 79.44 102 LYS A CA 1
ATOM 841 C C . LYS A 1 102 ? 25.587 7.422 -31.153 1.00 79.44 102 LYS A C 1
ATOM 843 O O . LYS A 1 102 ? 26.479 7.759 -31.915 1.00 79.44 102 LYS A O 1
ATOM 848 N N . LEU A 1 103 ? 25.248 6.147 -30.969 1.00 58.69 103 LEU A N 1
ATOM 849 C CA . LEU A 1 103 ? 25.899 5.016 -31.642 1.00 58.69 103 LEU A CA 1
ATOM 850 C C . LEU A 1 103 ? 25.482 4.823 -33.115 1.00 58.69 103 LEU A C 1
ATOM 852 O O . LEU A 1 103 ? 25.992 3.913 -33.768 1.00 58.69 103 LEU A O 1
ATOM 856 N N . LYS A 1 104 ? 24.526 5.613 -33.627 1.00 56.84 104 LYS A N 1
ATOM 857 C CA . LYS A 1 104 ? 24.057 5.559 -35.026 1.00 56.84 104 LYS A CA 1
ATOM 858 C C . LYS A 1 104 ? 24.618 6.681 -35.915 1.00 56.84 104 LYS A C 1
ATOM 860 O O . LYS A 1 104 ? 24.276 6.701 -37.097 1.00 56.84 104 LYS A O 1
ATOM 865 N N . GLN A 1 105 ? 25.422 7.594 -35.365 1.00 50.94 105 GLN A N 1
ATOM 866 C CA . GLN A 1 105 ? 26.180 8.616 -36.105 1.00 50.94 105 GLN A CA 1
ATOM 867 C C . GLN A 1 105 ? 27.627 8.166 -36.292 1.00 50.94 105 GLN A C 1
ATOM 869 O O . GLN A 1 105 ? 28.192 8.497 -37.356 1.00 50.94 105 GLN A O 1
#

Solvent-accessible surface area (backbone atoms only — not comparable to full-atom values): 5550 Å² total; per-residue (Å²): 126,73,58,61,39,57,50,44,50,55,52,41,53,56,41,50,54,52,28,54,53,34,48,51,54,31,50,53,41,47,56,49,35,55,52,52,52,52,51,50,52,53,52,53,51,50,32,60,75,68,72,52,82,51,67,67,58,53,51,51,52,52,51,50,53,54,52,40,52,51,54,38,54,55,32,49,52,53,25,55,52,36,48,50,57,47,58,54,40,54,55,51,43,54,50,34,49,53,52,52,55,62,77,73,113

Foldseek 3Di:
DLPQLVVLVVVLVVLVVQLVVLVVVLVVLVVVLVVLVVVLVVVVVVCVVVVNDDVVVVVVSVVSNVVSVVSNVVSVVSNVVSVVVNVVSVVSNVVSVVVSVVVVD

Nearest PDB structures (foldseek):
  2b5u-assembly2_C  TM=8.232E-01  e=1.082E-01  Escherichia coli
  7nsu-assembly1_D  TM=8.293E-01  e=1.384E-01  Escherichia coli
  5ew5-assembly4_D  TM=8.347E-01  e=2.408E-01  Escherichia coli
  1ujw-assembly1_B  TM=8.015E-01  e=4.188E-01  Escherichia coli
  2i1k-assembly1_A  TM=5.942E-01  e=1.268E+00  Spodoptera frugiperda